Protein AF-A0A7V3RF71-F1 (afdb_monomer)

Foldseek 3Di:
DDDDAEQDPVHDQEWEAQDVVVVVVLVVVCVVVVTRYHYHNDNPDPTDCVSVVVCVVPPHPPPPPPPPDD

Structure (mmCIF, N/CA/C/O backbone):
data_AF-A0A7V3RF71-F1
#
_entry.id   AF-A0A7V3RF71-F1
#
loop_
_atom_site.group_PDB
_atom_site.id
_atom_site.type_symbol
_atom_site.label_atom_id
_atom_site.label_alt_id
_atom_site.label_comp_id
_atom_site.label_asym_id
_atom_site.label_entity_id
_atom_site.label_seq_id
_atom_site.pdbx_PDB_ins_code
_atom_site.Cartn_x
_atom_site.Cartn_y
_atom_site.Cartn_z
_atom_site.occupancy
_atom_site.B_iso_or_equiv
_atom_site.auth_seq_id
_atom_site.auth_comp_id
_atom_site.auth_asym_id
_atom_site.auth_atom_id
_atom_site.pdbx_PDB_model_num
ATOM 1 N N . MET A 1 1 ? 17.629 5.054 -1.540 1.00 39.78 1 MET A N 1
ATOM 2 C CA . MET A 1 1 ? 17.730 5.498 -2.952 1.00 39.78 1 MET A CA 1
ATOM 3 C C . MET A 1 1 ? 16.313 5.801 -3.434 1.00 39.78 1 MET A C 1
ATOM 5 O O . MET A 1 1 ? 15.477 4.930 -3.231 1.00 39.78 1 MET A O 1
ATOM 9 N N . PRO A 1 2 ? 15.980 6.995 -3.963 1.00 46.12 2 PRO A N 1
ATOM 10 C CA . PRO A 1 2 ? 14.590 7.318 -4.285 1.00 46.12 2 PRO A CA 1
ATOM 11 C C . PRO A 1 2 ? 14.166 6.666 -5.609 1.00 46.12 2 PRO A C 1
ATOM 13 O O . PRO A 1 2 ? 14.744 6.926 -6.665 1.00 46.12 2 PRO A O 1
ATOM 16 N N . ILE A 1 3 ? 13.151 5.804 -5.539 1.00 52.50 3 ILE A N 1
ATOM 17 C CA . ILE A 1 3 ? 12.555 5.114 -6.686 1.00 52.50 3 ILE A CA 1
ATOM 18 C C . ILE A 1 3 ? 11.780 6.145 -7.514 1.00 52.50 3 ILE A C 1
ATOM 20 O O . ILE A 1 3 ? 10.808 6.734 -7.056 1.00 52.50 3 ILE A O 1
ATOM 24 N N . SER A 1 4 ? 12.236 6.392 -8.739 1.00 52.59 4 SER A N 1
ATOM 25 C CA . SER A 1 4 ? 11.874 7.591 -9.505 1.00 52.59 4 SER A CA 1
ATOM 26 C C . SER A 1 4 ? 10.583 7.476 -10.334 1.00 52.59 4 SER A C 1
ATOM 28 O O . SER A 1 4 ? 10.267 8.416 -11.051 1.00 52.59 4 SER A O 1
ATOM 30 N N . ASN A 1 5 ? 9.848 6.352 -10.300 1.00 56.09 5 ASN A N 1
ATOM 31 C CA . ASN A 1 5 ? 8.725 6.100 -11.229 1.00 56.09 5 ASN A CA 1
ATOM 32 C C . ASN A 1 5 ? 7.585 5.211 -10.675 1.00 56.09 5 ASN A C 1
ATOM 34 O O . ASN A 1 5 ? 7.028 4.399 -11.416 1.00 56.09 5 ASN A O 1
ATOM 38 N N . LEU A 1 6 ? 7.221 5.340 -9.396 1.00 64.81 6 LEU A N 1
ATOM 39 C CA . LEU A 1 6 ? 6.122 4.574 -8.782 1.00 64.81 6 LEU A CA 1
ATOM 40 C C . LEU A 1 6 ? 4.737 4.937 -9.356 1.00 64.81 6 LEU A C 1
ATOM 42 O O . LEU A 1 6 ? 4.480 6.076 -9.737 1.00 64.81 6 LEU A O 1
ATOM 46 N N . GLY A 1 7 ? 3.838 3.952 -9.430 1.00 57.59 7 GLY A N 1
ATOM 47 C CA . GLY A 1 7 ? 2.446 4.117 -9.870 1.00 57.59 7 GLY A CA 1
ATOM 48 C C . GLY A 1 7 ? 2.199 3.921 -11.370 1.00 57.59 7 GLY A C 1
ATOM 49 O O . GLY A 1 7 ? 1.124 4.253 -11.872 1.00 57.59 7 GLY A O 1
ATOM 50 N N . THR A 1 8 ? 3.165 3.372 -12.110 1.00 63.72 8 THR A N 1
ATOM 51 C CA . THR A 1 8 ? 3.044 3.102 -13.555 1.00 63.72 8 THR A CA 1
ATOM 52 C C . THR A 1 8 ? 3.004 1.600 -13.842 1.00 63.72 8 THR A C 1
ATOM 54 O O . THR A 1 8 ? 3.387 0.795 -13.003 1.00 63.72 8 THR A O 1
ATOM 57 N N . LYS A 1 9 ? 2.602 1.185 -15.055 1.00 60.28 9 LYS A N 1
ATOM 58 C CA . LYS A 1 9 ? 2.606 -0.242 -15.457 1.00 60.28 9 LYS A CA 1
ATOM 59 C C . LYS A 1 9 ? 3.953 -0.951 -15.238 1.00 60.28 9 LYS A C 1
ATOM 61 O O . LYS A 1 9 ? 3.966 -2.167 -15.110 1.00 60.28 9 LYS A O 1
ATOM 66 N N . LYS A 1 10 ? 5.068 -0.209 -15.250 1.00 63.34 10 LYS A N 1
ATOM 67 C CA . LYS A 1 10 ? 6.419 -0.751 -15.035 1.00 63.34 10 LYS A CA 1
ATOM 68 C C . LYS A 1 10 ? 6.803 -0.836 -13.553 1.00 63.34 10 LYS A C 1
ATOM 70 O O . LYS A 1 10 ? 7.618 -1.677 -13.203 1.00 63.34 10 LYS A O 1
ATOM 75 N N . HIS A 1 11 ? 6.211 0.006 -12.707 1.00 69.75 11 HIS A N 1
ATOM 76 C CA . HIS A 1 11 ? 6.457 0.052 -11.267 1.00 69.75 11 HIS A CA 1
ATOM 77 C C . HIS A 1 11 ? 5.128 0.305 -10.548 1.00 69.75 11 HIS A C 1
ATOM 79 O O . HIS A 1 11 ? 4.781 1.464 -10.289 1.00 69.75 11 HIS A O 1
ATOM 85 N N . PRO A 1 12 ? 4.335 -0.748 -10.292 1.00 71.38 12 PRO A N 1
ATOM 86 C CA . PRO A 1 12 ? 3.127 -0.608 -9.498 1.00 71.38 12 PRO A CA 1
ATOM 87 C C . PRO A 1 12 ? 3.488 -0.197 -8.071 1.00 71.38 12 PRO A C 1
ATOM 89 O O . PRO A 1 12 ? 4.568 -0.511 -7.573 1.00 71.38 12 PRO A O 1
ATOM 92 N N . VAL A 1 13 ? 2.577 0.513 -7.419 1.00 75.94 13 VAL A N 1
ATOM 93 C CA . VAL A 1 13 ? 2.724 0.869 -6.006 1.00 75.94 13 VAL A CA 1
ATOM 94 C C . VAL A 1 13 ? 2.487 -0.386 -5.192 1.00 75.94 13 VAL A C 1
ATOM 96 O O . VAL A 1 13 ? 1.428 -0.991 -5.313 1.00 75.94 13 VAL A O 1
ATOM 99 N N . VAL A 1 14 ? 3.461 -0.800 -4.392 1.00 79.50 14 VAL A N 1
ATOM 100 C CA . VAL A 1 14 ? 3.292 -1.931 -3.482 1.00 79.50 14 VAL A CA 1
ATOM 101 C C . VAL A 1 14 ? 3.075 -1.352 -2.098 1.00 79.50 14 VAL A C 1
ATOM 103 O O . VAL A 1 14 ? 3.943 -0.657 -1.588 1.00 79.50 14 VAL A O 1
ATOM 106 N N . VAL A 1 15 ? 1.918 -1.614 -1.502 1.00 81.38 15 VAL A N 1
ATOM 107 C CA . VAL A 1 15 ? 1.664 -1.258 -0.103 1.00 81.38 15 VAL A CA 1
ATOM 108 C C . VAL A 1 15 ? 1.575 -2.519 0.724 1.00 81.38 15 VAL A C 1
ATOM 110 O O . VAL A 1 15 ? 0.991 -3.518 0.293 1.00 81.38 15 VAL A O 1
ATOM 113 N N . ARG A 1 16 ? 2.137 -2.462 1.924 1.00 85.19 16 ARG A N 1
ATOM 114 C CA . ARG A 1 16 ? 1.990 -3.511 2.926 1.00 85.19 16 ARG A CA 1
ATOM 115 C C . ARG A 1 16 ? 1.158 -2.974 4.065 1.00 85.19 16 ARG A C 1
ATOM 117 O O . ARG A 1 1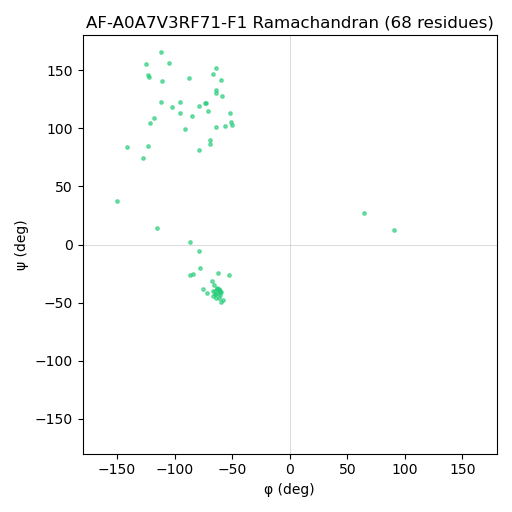6 ? 1.515 -1.971 4.678 1.00 85.19 16 ARG A O 1
ATOM 124 N N . VAL A 1 17 ? 0.061 -3.649 4.354 1.00 84.12 17 VAL A N 1
ATOM 125 C CA . VAL A 1 17 ? -0.833 -3.295 5.454 1.00 84.12 17 VAL A CA 1
ATOM 126 C C . VAL A 1 17 ? -1.020 -4.487 6.369 1.00 84.12 17 VAL A C 1
ATOM 128 O O . VAL A 1 17 ? -0.894 -5.634 5.945 1.00 84.12 17 VAL A O 1
ATOM 131 N N . LYS A 1 18 ? -1.355 -4.22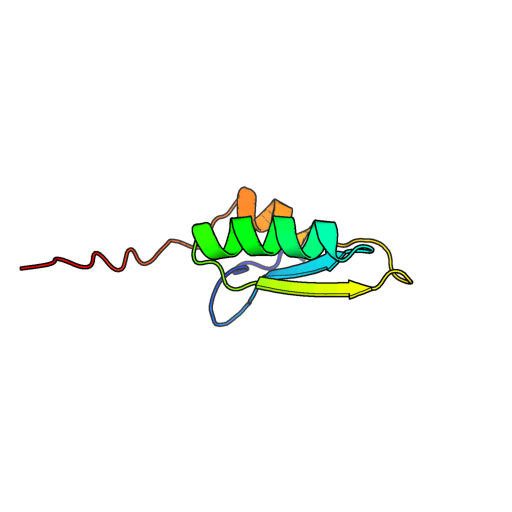5 7.629 1.00 84.31 18 LYS A N 1
ATOM 132 C CA . LYS A 1 18 ? -1.636 -5.300 8.587 1.00 84.31 18 LYS A CA 1
ATOM 133 C C . LYS A 1 18 ? -3.068 -5.810 8.499 1.00 84.31 18 LYS A C 1
ATOM 135 O O . LYS A 1 18 ? -3.333 -6.951 8.862 1.00 84.31 18 LYS A O 1
ATOM 140 N N . THR A 1 19 ? -3.990 -4.975 8.025 1.00 83.12 19 THR A N 1
ATOM 141 C CA . THR A 1 19 ? -5.425 -5.268 8.012 1.00 83.12 19 THR A CA 1
ATOM 142 C C . THR A 1 19 ? -6.005 -5.182 6.609 1.00 83.12 19 THR A C 1
ATOM 144 O O . THR A 1 19 ? -5.603 -4.354 5.788 1.00 83.12 19 THR A O 1
ATOM 147 N N . MET A 1 20 ? -6.990 -6.037 6.340 1.00 83.00 20 MET A N 1
ATOM 148 C CA . MET A 1 20 ? -7.673 -6.061 5.049 1.00 83.00 20 MET A CA 1
ATOM 149 C C . MET A 1 20 ? -8.513 -4.798 4.815 1.00 83.00 20 MET A C 1
ATOM 151 O O . MET A 1 20 ? -8.583 -4.326 3.686 1.00 83.00 20 MET A O 1
ATOM 155 N N . GLU A 1 21 ? -9.065 -4.198 5.875 1.00 85.62 21 GLU A N 1
ATOM 156 C CA . GLU A 1 21 ? -9.793 -2.923 5.790 1.00 85.62 21 GLU A CA 1
ATOM 157 C C . GLU A 1 21 ? -8.908 -1.810 5.217 1.00 85.62 21 GLU A C 1
ATOM 159 O O . GLU A 1 21 ? -9.278 -1.169 4.235 1.00 85.62 21 GLU A O 1
ATOM 164 N N . LYS A 1 22 ? -7.676 -1.656 5.728 1.00 82.56 22 LYS A N 1
ATOM 165 C CA . LYS A 1 22 ? -6.720 -0.691 5.167 1.00 82.56 22 LYS A CA 1
ATOM 166 C C . LYS A 1 22 ? -6.374 -1.006 3.713 1.00 82.56 22 LYS A C 1
ATOM 168 O O . LYS A 1 22 ? -6.251 -0.084 2.911 1.00 82.56 22 LYS A O 1
ATOM 173 N N . ALA A 1 23 ? -6.226 -2.284 3.350 1.00 82.81 23 ALA A N 1
ATOM 174 C CA . ALA A 1 23 ? -5.977 -2.659 1.956 1.00 82.81 23 ALA A CA 1
ATOM 175 C C . ALA A 1 23 ? -7.129 -2.207 1.050 1.00 82.81 23 ALA A C 1
ATOM 177 O O . ALA A 1 23 ? -6.877 -1.667 -0.026 1.00 82.81 23 ALA A O 1
ATOM 178 N N . GLN A 1 24 ? -8.376 -2.399 1.486 1.00 85.12 24 GLN A N 1
ATOM 179 C CA . GLN A 1 24 ? -9.561 -2.018 0.723 1.00 85.12 24 GLN A CA 1
ATOM 180 C C . GLN A 1 24 ? -9.690 -0.501 0.563 1.00 85.12 24 GLN A C 1
ATOM 182 O O . GLN A 1 24 ? -9.945 -0.044 -0.553 1.00 85.12 24 GLN A O 1
ATOM 187 N N . ASP A 1 25 ? -9.465 0.280 1.623 1.00 86.00 25 ASP A N 1
ATOM 188 C CA . ASP A 1 25 ? -9.489 1.747 1.552 1.00 86.00 25 ASP A CA 1
ATOM 189 C C . ASP A 1 25 ? -8.454 2.284 0.558 1.00 86.00 25 ASP A C 1
ATOM 191 O O . ASP A 1 25 ? -8.782 3.047 -0.356 1.00 86.00 25 ASP A O 1
ATOM 195 N N . ILE A 1 26 ? -7.207 1.816 0.667 1.00 80.50 26 ILE A N 1
ATOM 196 C CA . ILE A 1 26 ? -6.127 2.242 -0.228 1.00 80.50 26 ILE A CA 1
ATOM 197 C C . ILE A 1 26 ? -6.418 1.790 -1.667 1.00 80.50 26 ILE A C 1
ATOM 199 O O . ILE A 1 26 ? -6.266 2.570 -2.610 1.00 80.50 26 ILE A O 1
ATOM 203 N N . MET A 1 27 ? -6.894 0.556 -1.857 1.00 81.38 27 MET A N 1
ATOM 204 C CA . MET A 1 27 ? -7.263 0.037 -3.175 1.00 81.38 27 MET A CA 1
ATOM 205 C C . MET A 1 27 ? -8.371 0.872 -3.822 1.00 81.38 27 MET A C 1
ATOM 207 O O . MET A 1 27 ? -8.296 1.160 -5.018 1.00 81.38 27 MET A O 1
ATOM 211 N N . LYS A 1 28 ? -9.368 1.310 -3.047 1.00 84.62 28 LYS A N 1
ATOM 212 C CA . LYS A 1 28 ? -10.461 2.159 -3.530 1.00 84.62 28 LYS A CA 1
ATOM 213 C C . LYS A 1 28 ? -9.945 3.519 -4.004 1.00 84.62 28 LYS A C 1
ATOM 215 O O . LYS A 1 28 ? -10.277 3.934 -5.114 1.00 84.62 28 LYS A O 1
ATOM 220 N N . ILE A 1 29 ? -9.079 4.164 -3.218 1.00 82.50 29 ILE A N 1
ATOM 221 C CA . ILE A 1 29 ? -8.448 5.447 -3.573 1.00 82.50 29 ILE A CA 1
ATOM 222 C C . ILE A 1 29 ? -7.599 5.300 -4.841 1.00 82.50 29 ILE A C 1
ATOM 224 O O . ILE A 1 29 ? -7.687 6.117 -5.759 1.00 82.50 29 ILE A O 1
ATOM 228 N N . CYS A 1 30 ? -6.784 4.250 -4.930 1.00 76.62 30 CYS A N 1
ATOM 229 C CA . CYS A 1 30 ? -5.947 4.002 -6.101 1.00 76.62 30 CYS A CA 1
ATOM 230 C C . CYS A 1 30 ? -6.769 3.674 -7.350 1.00 76.62 30 CYS A C 1
A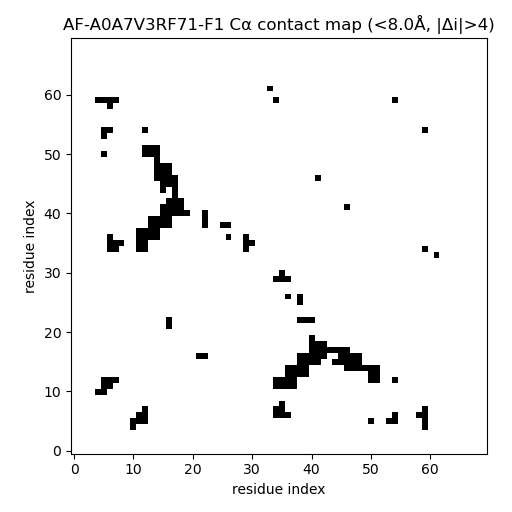TOM 232 O O . CYS A 1 30 ? -6.437 4.161 -8.430 1.00 76.62 30 CYS A O 1
ATOM 234 N N . SER A 1 31 ? -7.846 2.895 -7.219 1.00 80.62 31 SER A N 1
ATOM 235 C CA . SER A 1 31 ? -8.733 2.552 -8.333 1.00 80.62 31 SER A CA 1
ATOM 236 C C . SER A 1 31 ? -9.446 3.784 -8.893 1.00 80.62 31 SER A C 1
ATOM 238 O O . SER A 1 31 ? -9.494 3.947 -10.112 1.00 80.62 31 SER A O 1
ATOM 240 N N . ASP A 1 32 ? -9.940 4.679 -8.032 1.00 80.69 32 ASP A N 1
ATOM 241 C CA . ASP A 1 32 ? -10.537 5.962 -8.441 1.00 80.69 32 ASP A CA 1
ATOM 242 C C . ASP A 1 32 ? -9.522 6.851 -9.183 1.00 80.69 32 ASP A C 1
ATOM 244 O O . ASP A 1 32 ? -9.789 7.453 -10.229 1.00 80.69 32 ASP A O 1
ATOM 248 N N . ASN A 1 33 ? -8.276 6.827 -8.714 1.00 75.31 33 ASN A N 1
ATOM 249 C CA . ASN A 1 33 ? -7.177 7.528 -9.358 1.00 75.31 33 ASN A CA 1
ATOM 250 C C . ASN A 1 33 ? -6.601 6.812 -10.594 1.00 75.31 33 ASN A C 1
ATOM 252 O O . ASN A 1 33 ? -5.769 7.389 -11.299 1.00 75.31 33 ASN A O 1
ATOM 256 N N . GLY A 1 34 ? -7.051 5.598 -10.919 1.00 73.81 34 GLY A N 1
ATOM 257 C CA . GLY A 1 34 ? -6.521 4.806 -12.033 1.00 73.81 34 GLY A CA 1
ATOM 258 C C . GLY A 1 34 ? -5.053 4.403 -11.854 1.00 73.81 34 GLY A C 1
ATOM 259 O O . GLY A 1 34 ? -4.333 4.231 -12.841 1.00 73.81 34 GLY A O 1
ATOM 260 N N . TRP A 1 35 ? -4.592 4.295 -10.609 1.00 79.62 35 TRP A N 1
ATOM 261 C CA . TRP A 1 35 ? -3.236 3.890 -10.256 1.00 79.62 35 TRP A CA 1
ATOM 262 C C . TRP A 1 35 ? -3.125 2.370 -10.151 1.00 79.62 35 TRP A C 1
ATOM 264 O O . TRP A 1 35 ? -4.037 1.694 -9.679 1.00 79.62 35 TRP A O 1
ATOM 274 N N . HIS A 1 36 ? -1.988 1.825 -10.588 1.00 77.44 36 HIS A N 1
ATOM 275 C CA . HIS A 1 36 ? -1.704 0.401 -10.432 1.00 77.44 36 HIS A CA 1
ATOM 276 C C . HIS A 1 36 ? -1.107 0.163 -9.044 1.00 77.44 36 HIS A C 1
ATOM 278 O O . HIS A 1 36 ? 0.016 0.599 -8.779 1.00 77.44 36 HIS A O 1
ATOM 284 N N . ILE A 1 37 ? -1.867 -0.504 -8.175 1.00 77.62 37 ILE A N 1
ATOM 285 C CA . ILE A 1 37 ? -1.477 -0.824 -6.801 1.0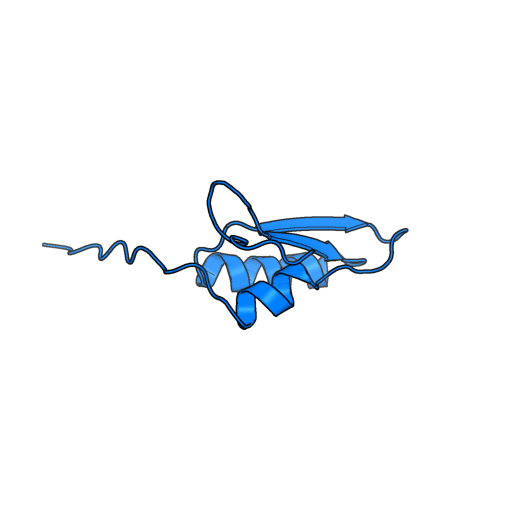0 77.62 37 ILE A CA 1
ATOM 286 C C . ILE A 1 37 ? -1.522 -2.334 -6.556 1.00 77.62 37 ILE A C 1
ATOM 288 O O . ILE A 1 37 ? -2.398 -3.031 -7.065 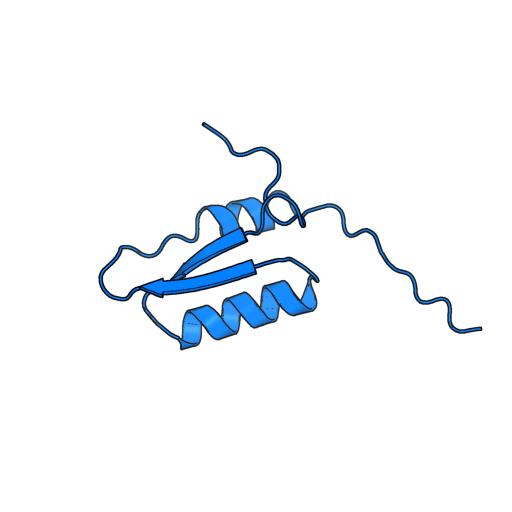1.00 77.62 37 ILE A O 1
ATOM 292 N N . ILE A 1 38 ? -0.582 -2.819 -5.754 1.00 83.81 38 ILE A N 1
ATOM 293 C CA . ILE A 1 38 ? -0.533 -4.163 -5.192 1.00 83.81 38 ILE A CA 1
ATOM 294 C C . ILE A 1 38 ?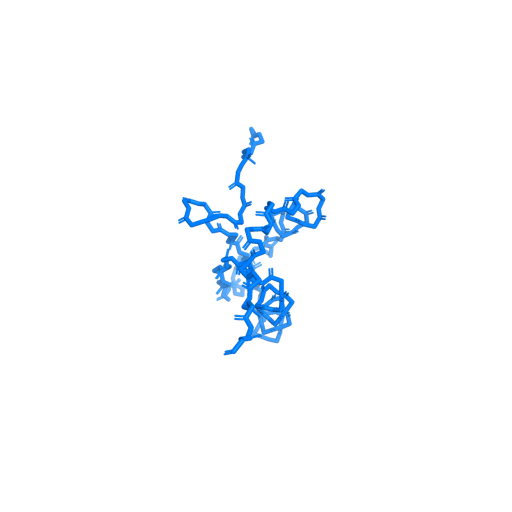 -0.593 -3.992 -3.675 1.00 83.81 38 ILE A C 1
ATOM 296 O O . ILE A 1 38 ? 0.358 -3.507 -3.066 1.00 83.81 38 ILE A O 1
ATOM 300 N N . ALA A 1 39 ? -1.720 -4.357 -3.069 1.00 82.88 39 ALA A N 1
ATOM 301 C CA . ALA A 1 39 ? -1.879 -4.341 -1.621 1.00 82.88 39 ALA A CA 1
ATOM 302 C C . ALA A 1 39 ? -1.590 -5.736 -1.053 1.00 82.88 39 ALA A C 1
ATOM 304 O O . ALA A 1 39 ? -2.324 -6.685 -1.324 1.00 82.88 39 ALA A O 1
ATOM 305 N N . GLY A 1 40 ? -0.510 -5.857 -0.282 1.00 83.62 40 GLY A N 1
ATOM 306 C CA . GLY A 1 40 ? -0.186 -7.049 0.496 1.00 83.62 40 GLY A CA 1
ATOM 307 C C . GLY A 1 40 ? -0.693 -6.900 1.926 1.00 83.62 40 GLY A C 1
ATOM 308 O O . GLY A 1 40 ? -0.325 -5.947 2.612 1.00 83.62 40 GLY A O 1
ATOM 309 N N . VAL A 1 41 ? -1.531 -7.832 2.381 1.00 85.00 41 VAL A N 1
ATOM 310 C CA . VAL A 1 41 ? -1.945 -7.906 3.788 1.00 85.00 41 VAL A CA 1
ATOM 311 C C . VAL A 1 41 ? -0.961 -8.818 4.518 1.00 85.00 41 VAL A C 1
ATOM 313 O O . VAL A 1 41 ? -1.044 -10.038 4.413 1.00 85.00 41 VAL A O 1
ATOM 316 N N . GLU A 1 42 ? 0.001 -8.224 5.218 1.00 82.69 42 GLU A N 1
ATOM 317 C CA . GLU A 1 42 ? 1.045 -8.926 5.971 1.00 82.69 42 GLU A CA 1
ATOM 318 C C . GLU A 1 42 ? 0.998 -8.467 7.443 1.00 82.69 42 GLU A C 1
ATOM 320 O O . GLU A 1 42 ? 1.731 -7.553 7.821 1.00 82.69 42 GLU A O 1
ATOM 325 N N . PRO A 1 43 ? 0.144 -9.069 8.299 1.00 77.94 43 PRO A N 1
ATOM 326 C CA . PRO A 1 43 ? 0.004 -8.674 9.708 1.00 77.94 43 PRO A CA 1
ATOM 327 C C . PRO A 1 43 ? 1.292 -8.863 10.525 1.00 77.94 43 PRO A C 1
ATOM 329 O O . PRO A 1 43 ? 1.500 -8.178 11.526 1.00 77.94 43 PRO A O 1
ATOM 332 N N . ASP A 1 44 ? 2.155 -9.768 10.066 1.00 83.88 44 ASP A N 1
ATOM 333 C CA . ASP A 1 44 ? 3.429 -10.138 10.685 1.00 83.88 44 ASP A CA 1
ATOM 334 C C . ASP A 1 44 ? 4.548 -9.113 10.417 1.00 83.88 44 ASP A C 1
ATOM 336 O O . ASP A 1 44 ? 5.532 -9.032 11.150 1.00 83.88 44 ASP A O 1
ATOM 340 N N . LYS A 1 45 ? 4.391 -8.279 9.381 1.00 79.44 45 LYS A N 1
ATOM 341 C CA . LYS A 1 45 ? 5.384 -7.277 8.981 1.00 79.44 45 LYS A CA 1
ATOM 342 C C . LYS A 1 45 ? 4.962 -5.863 9.381 1.00 79.44 45 LYS A C 1
ATOM 344 O O . LYS A 1 45 ? 3.775 -5.581 9.567 1.00 79.44 45 LYS A O 1
ATOM 349 N N . PRO A 1 46 ? 5.924 -4.937 9.537 1.00 78.88 46 PRO A N 1
ATOM 350 C CA . PRO A 1 46 ? 5.601 -3.524 9.663 1.00 78.88 46 PRO A CA 1
ATOM 351 C C . PRO A 1 46 ? 4.850 -3.040 8.416 1.00 78.88 46 PRO A C 1
ATOM 353 O O . PRO A 1 46 ? 5.147 -3.457 7.295 1.00 78.88 46 PRO A O 1
ATOM 356 N N . GLU A 1 47 ? 3.862 -2.172 8.631 1.00 79.00 47 GLU A N 1
ATOM 357 C CA . GLU A 1 47 ? 3.124 -1.538 7.539 1.00 79.00 47 GLU A CA 1
ATOM 358 C C . GLU A 1 47 ? 4.082 -0.660 6.734 1.00 79.00 47 GLU A C 1
ATOM 360 O O . GLU A 1 47 ? 4.804 0.152 7.313 1.00 79.00 47 GLU A O 1
ATOM 365 N N . ASP A 1 48 ? 4.075 -0.816 5.412 1.00 78.69 48 ASP A N 1
ATOM 366 C CA . ASP A 1 48 ? 4.869 0.005 4.505 1.00 78.69 48 ASP A CA 1
ATOM 367 C C . ASP A 1 48 ? 3.939 0.701 3.515 1.00 78.69 48 ASP A C 1
ATOM 369 O O . ASP A 1 48 ? 3.375 0.090 2.602 1.00 78.69 48 ASP A O 1
ATOM 373 N N . ILE A 1 49 ? 3.744 1.993 3.766 1.00 77.19 49 ILE A N 1
ATOM 374 C CA . ILE A 1 49 ? 2.961 2.912 2.937 1.00 77.19 49 ILE A CA 1
ATOM 375 C C . ILE A 1 49 ? 3.849 4.006 2.337 1.00 77.19 49 ILE A C 1
ATOM 377 O O . ILE A 1 49 ? 3.337 5.000 1.823 1.00 77.19 49 ILE A O 1
ATOM 381 N N . SER A 1 50 ? 5.174 3.833 2.385 1.00 78.62 50 SER A N 1
ATOM 382 C CA . SER A 1 50 ? 6.136 4.825 1.891 1.00 78.62 50 SER A CA 1
ATOM 383 C C . SER A 1 50 ? 5.918 5.101 0.404 1.00 78.62 50 SER A C 1
ATOM 385 O O . SER A 1 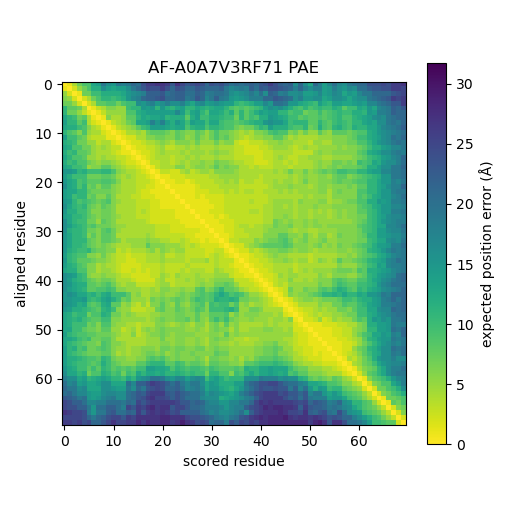50 ? 5.922 6.252 -0.032 1.00 78.62 50 SER A O 1
ATOM 387 N N . ASP A 1 51 ? 5.642 4.046 -0.366 1.00 73.12 51 ASP A N 1
ATOM 388 C CA . ASP A 1 51 ? 5.305 4.138 -1.784 1.00 73.12 51 ASP A CA 1
ATOM 389 C C . ASP A 1 51 ? 3.973 4.865 -2.031 1.00 73.12 51 ASP A C 1
ATOM 391 O O . ASP A 1 51 ? 3.852 5.604 -3.008 1.00 73.12 51 ASP A O 1
ATOM 395 N N . PHE A 1 52 ? 2.983 4.708 -1.144 1.00 74.62 52 PHE A N 1
ATOM 396 C CA . PHE A 1 52 ? 1.697 5.411 -1.235 1.00 74.62 52 PHE A CA 1
ATOM 397 C C . PHE A 1 52 ? 1.834 6.901 -0.908 1.00 74.62 52 PHE A C 1
ATOM 399 O O . PHE A 1 52 ? 1.284 7.743 -1.617 1.00 74.62 52 PHE A O 1
ATOM 406 N N . GLU A 1 53 ? 2.610 7.249 0.120 1.00 77.38 53 GLU A N 1
ATOM 407 C CA . GLU A 1 53 ? 2.885 8.648 0.454 1.00 77.38 53 GLU A CA 1
ATOM 408 C C . GLU A 1 53 ? 3.683 9.338 -0.662 1.00 77.38 53 GLU A C 1
ATOM 410 O O . GLU A 1 53 ? 3.392 10.477 -1.043 1.00 77.38 53 GLU A O 1
ATOM 415 N N . TYR A 1 54 ? 4.649 8.629 -1.252 1.00 76.38 54 TYR A N 1
ATOM 416 C CA . TYR A 1 54 ? 5.364 9.110 -2.428 1.00 76.38 54 TYR A CA 1
ATOM 417 C C . TYR A 1 54 ? 4.420 9.314 -3.617 1.00 76.38 54 TYR A C 1
ATOM 419 O O . TYR A 1 54 ? 4.512 10.331 -4.298 1.00 76.38 54 TYR A O 1
ATOM 427 N N . LEU A 1 55 ? 3.481 8.394 -3.843 1.00 73.75 55 LEU A N 1
ATOM 428 C CA . LEU A 1 55 ? 2.485 8.490 -4.908 1.00 73.75 55 LEU A CA 1
ATOM 429 C C . LEU A 1 55 ? 1.544 9.689 -4.733 1.00 73.75 55 LEU A C 1
ATOM 431 O O . LEU A 1 55 ? 1.202 10.341 -5.718 1.00 73.75 55 LEU A O 1
ATOM 435 N N . MET A 1 56 ? 1.155 10.011 -3.495 1.00 71.94 56 MET A N 1
ATOM 436 C CA . MET A 1 56 ? 0.393 11.230 -3.207 1.00 71.94 56 MET A CA 1
ATOM 437 C C . MET A 1 56 ? 1.189 12.497 -3.534 1.00 71.94 56 MET A C 1
ATOM 439 O O . MET A 1 56 ? 0.616 13.457 -4.047 1.00 71.94 56 MET A O 1
ATOM 443 N N . LYS A 1 57 ? 2.502 12.503 -3.266 1.00 74.00 57 LYS A N 1
ATOM 444 C CA . LYS A 1 57 ? 3.392 13.639 -3.569 1.00 74.00 57 LYS A CA 1
ATOM 445 C C . LYS A 1 57 ? 3.718 13.747 -5.065 1.00 74.00 57 LYS A C 1
ATOM 447 O O . LYS A 1 57 ? 3.771 14.852 -5.595 1.00 74.00 57 LYS A O 1
ATOM 452 N N . ASN A 1 58 ? 3.901 12.614 -5.743 1.00 69.12 58 ASN A N 1
ATOM 453 C CA . 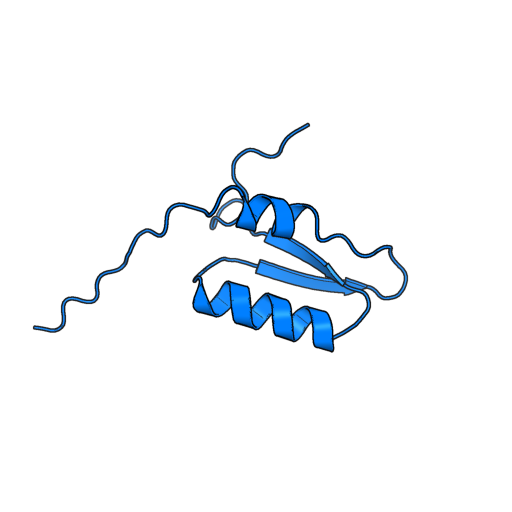ASN A 1 58 ? 4.268 12.499 -7.154 1.00 69.12 58 ASN A CA 1
ATOM 454 C C . ASN A 1 58 ? 3.287 11.570 -7.891 1.00 69.12 58 ASN A C 1
ATOM 456 O O . ASN A 1 58 ? 3.627 10.430 -8.229 1.00 69.12 58 ASN A O 1
ATOM 460 N N . PRO A 1 59 ? 2.062 12.040 -8.178 1.00 67.12 59 PRO A N 1
ATOM 461 C CA . PRO A 1 59 ? 1.093 11.224 -8.885 1.00 67.12 59 PRO A CA 1
ATOM 462 C C . PRO A 1 59 ? 1.607 10.915 -10.301 1.00 67.12 59 PRO A C 1
ATOM 464 O O . PRO A 1 59 ? 2.039 11.828 -11.019 1.00 67.12 59 PRO A O 1
ATOM 467 N N . PRO A 1 60 ? 1.552 9.650 -10.759 1.00 64.44 60 PRO A N 1
ATOM 468 C CA . PRO A 1 60 ? 1.907 9.298 -12.121 1.00 64.44 60 PRO A CA 1
ATOM 469 C C . PRO A 1 60 ? 0.987 10.092 -13.039 1.00 64.44 60 PRO A C 1
ATOM 471 O O . PRO A 1 60 ? -0.233 10.088 -12.854 1.00 64.44 60 PRO A O 1
ATOM 474 N N . LYS A 1 61 ? 1.569 10.806 -14.012 1.00 57.28 61 LYS A N 1
ATOM 475 C CA . LYS A 1 61 ? 0.805 11.612 -14.970 1.00 57.28 61 LYS A CA 1
ATOM 476 C C . LYS A 1 61 ? -0.287 10.731 -15.574 1.00 57.28 61 LYS A C 1
ATOM 478 O O . LYS A 1 61 ? 0.004 9.864 -16.401 1.00 57.28 61 LYS A O 1
ATOM 483 N N . LYS A 1 62 ? -1.540 10.943 -15.145 1.00 54.00 62 LYS A N 1
ATOM 484 C CA . LYS A 1 62 ? -2.717 10.303 -15.733 1.00 54.00 62 LYS A CA 1
ATOM 485 C C . LYS A 1 62 ? -2.617 10.565 -17.229 1.00 54.00 62 LYS A C 1
ATOM 487 O O . LYS A 1 62 ? -2.748 11.702 -17.677 1.00 54.00 62 LYS A O 1
ATOM 492 N N . ARG A 1 63 ? -2.414 9.514 -18.023 1.00 49.62 63 ARG A N 1
ATOM 493 C CA . ARG A 1 63 ? -2.780 9.573 -19.435 1.00 49.62 63 ARG A CA 1
ATOM 494 C C . ARG A 1 63 ? -4.301 9.594 -19.412 1.00 49.62 63 ARG A C 1
ATOM 496 O O . ARG A 1 63 ? -4.913 8.530 -19.380 1.00 49.62 63 ARG A O 1
ATOM 503 N N . LEU A 1 64 ? -4.894 10.787 -19.281 1.00 46.53 64 LEU A N 1
ATOM 504 C CA . LEU A 1 64 ? -6.338 10.977 -19.356 1.00 46.53 64 LEU A CA 1
ATOM 505 C C . LEU A 1 64 ? -6.788 10.276 -20.636 1.00 46.53 64 LEU A C 1
ATOM 507 O O . LEU A 1 64 ? -6.573 10.771 -21.742 1.00 46.53 64 LEU A O 1
ATOM 511 N N . ARG A 1 65 ? -7.382 9.090 -20.505 1.00 44.25 65 ARG A N 1
ATOM 512 C CA . ARG A 1 65 ? -8.128 8.505 -21.605 1.00 44.25 65 ARG A CA 1
ATOM 513 C C . ARG A 1 65 ? -9.460 9.229 -21.587 1.00 44.25 65 ARG A C 1
ATOM 515 O O . ARG A 1 65 ? -10.416 8.744 -20.992 1.00 44.25 65 ARG A O 1
ATOM 522 N N . VAL A 1 66 ? -9.479 10.424 -22.179 1.00 47.22 66 VAL A N 1
ATOM 523 C CA . VAL A 1 66 ? -10.719 11.119 -22.515 1.00 47.22 66 VAL A CA 1
ATOM 524 C C . VAL A 1 66 ? -11.494 10.151 -23.401 1.00 47.22 66 VAL A C 1
ATOM 526 O O . VAL A 1 66 ? -11.156 9.961 -24.568 1.00 47.22 66 VAL A O 1
ATOM 529 N N . LYS A 1 67 ? -12.495 9.469 -22.841 1.00 46.81 67 LYS A N 1
ATOM 530 C CA . LYS A 1 67 ? -13.537 8.862 -23.660 1.00 46.81 67 LYS A CA 1
ATOM 531 C C . LYS A 1 67 ? -14.333 10.039 -24.217 1.00 46.81 67 LYS A C 1
ATOM 533 O O . LYS A 1 67 ? -15.251 10.518 -23.562 1.00 46.81 67 LYS A O 1
ATOM 538 N N . ARG A 1 68 ? -13.932 10.553 -25.384 1.00 44.59 68 ARG A N 1
ATOM 539 C CA . ARG A 1 68 ? -14.856 11.319 -26.223 1.00 44.59 68 ARG A CA 1
ATOM 540 C C . ARG A 1 68 ? -15.934 10.326 -26.635 1.00 44.59 68 ARG A C 1
ATOM 542 O O . ARG A 1 68 ? -15.673 9.447 -27.448 1.00 44.59 68 ARG A O 1
ATOM 549 N N . VAL A 1 69 ? -17.079 10.399 -25.969 1.00 54.06 69 VAL A N 1
ATOM 550 C CA . VAL A 1 69 ? -18.319 9.844 -26.500 1.00 54.06 69 VAL A CA 1
ATOM 551 C C . VAL A 1 69 ? -18.754 10.796 -27.615 1.00 54.06 69 VAL A C 1
ATO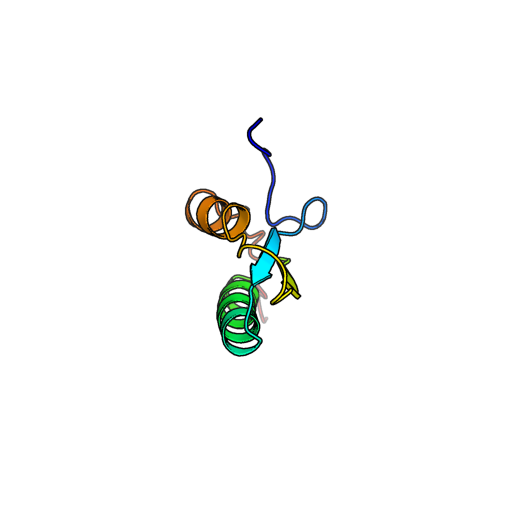M 553 O O . VAL A 1 69 ? -18.843 12.001 -27.386 1.00 54.06 69 VAL A O 1
ATOM 556 N N . ASN A 1 70 ? -18.893 10.269 -28.826 1.00 43.44 70 ASN A N 1
ATOM 557 C CA . ASN A 1 70 ? -19.505 10.926 -29.977 1.00 43.44 70 ASN A CA 1
ATOM 558 C C . ASN A 1 70 ? -20.483 9.936 -30.599 1.00 43.44 70 ASN A C 1
ATOM 560 O O . ASN A 1 70 ? -20.233 8.718 -30.441 1.00 43.44 70 ASN A O 1
#

Radius of gyration: 13.44 Å; Cα contacts (8 Å, |Δi|>4): 94; chains: 1; bounding box: 37×24×41 Å

Nearest PDB structures (foldseek):
  6j28-assembly2_D  TM=8.190E-01  e=1.469E+00  Thermus thermophilus HB27
  6j27-assembly1_A  TM=8.255E-01  e=2.400E+00  Thermus thermophilus HB27
  1pa3-assembly1_A  TM=4.809E-01  e=1.945E+00  Plasmodium falciparum
  1kmm-assembly2_D  TM=3.922E-01  e=3.654E+00  Escherichia coli
  1htt-assembly2_D  TM=4.078E-01  e=7.900E+00  Escherichia coli

Secondary structure (DSSP, 8-state):
---TTTTBTTBPEEEEESSHHHHHHHHHHHHHTT--EEEEE-TTS--B-HHHHHHHHS------------

Organism: NCBI:txid1495039

pLDDT: mean 71.27, std 13.36, range [39.78, 86.0]

Solvent-accessible surface area (backbone atoms only — not comparable to full-atom values): 4275 Å² total; per-residue (Å²): 133,88,80,89,58,52,34,34,100,90,31,53,28,59,32,35,27,56,42,67,69,60,38,51,55,53,48,51,56,31,54,77,69,68,40,43,69,44,72,43,72,40,66,91,47,81,66,39,51,66,50,56,57,47,35,73,77,50,60,55,81,74,78,74,76,74,77,76,83,127

Sequence (70 aa):
MPISNLGTKKHPVVVRVKTMEKAQDIMKICSDNGWHIIAGVEPDKPEDISDFEYLMKNPPKKRLRVKRVN

Mean predicted aligned error: 9.38 Å